Protein AF-A0A958SL96-F1 (afdb_monomer)

Foldseek 3Di:
DVVVVVVVVVVVVCVVVVVVVVPPDPCVVVVVVVVVVVVLVVLVVVLVVQLVVQCVPDPDPVSNVVSVVSSVVSVVVSVVVVVVVVVVVVVVVVD

Sequence (95 aa):
MVLRLSKILLVMSVFILGSAYAQKQPGANFDVLKQDAMKNLEARKANLETAMSCVSNAKTPQELRTCRQALQVANQKLRGENQDRRGKRRGKMEN

Structure (mmCIF, N/CA/C/O backbone):
data_AF-A0A958SL96-F1
#
_entry.id   AF-A0A958SL96-F1
#
loop_
_atom_site.group_PDB
_atom_site.id
_atom_site.type_symbol
_atom_site.label_atom_id
_atom_site.label_alt_id
_atom_site.label_comp_id
_atom_site.label_asym_id
_atom_site.label_entity_id
_atom_site.label_seq_id
_atom_site.pdbx_PDB_ins_code
_atom_site.Cartn_x
_atom_site.Cartn_y
_atom_site.Cartn_z
_atom_site.occupancy
_atom_site.B_iso_or_equiv
_atom_site.auth_seq_id
_atom_site.auth_comp_id
_atom_site.auth_asym_id
_atom_site.auth_atom_id
_atom_site.pdbx_PDB_model_num
ATOM 1 N N . MET A 1 1 ? 33.298 -17.973 -62.011 1.00 53.31 1 MET A N 1
ATOM 2 C CA . MET A 1 1 ? 33.355 -18.163 -60.539 1.00 53.31 1 MET A CA 1
ATOM 3 C C . MET A 1 1 ? 33.146 -16.864 -59.750 1.00 53.31 1 MET A C 1
ATOM 5 O O . MET A 1 1 ? 32.395 -16.884 -58.784 1.00 53.31 1 MET A O 1
ATOM 9 N N . VAL A 1 2 ? 33.708 -15.731 -60.190 1.00 53.47 2 VAL A N 1
ATOM 10 C CA . VAL A 1 2 ? 33.674 -14.427 -59.485 1.00 53.47 2 VAL 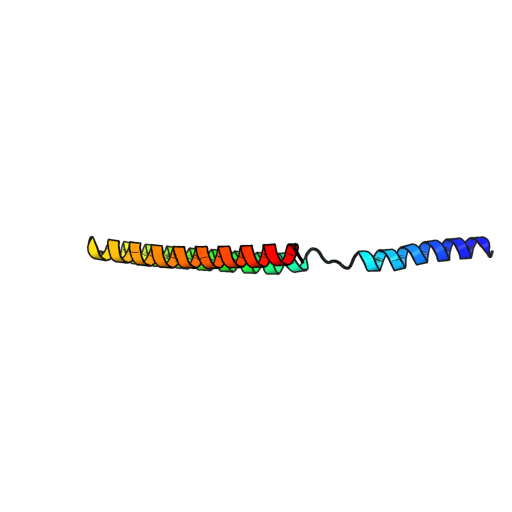A CA 1
ATOM 11 C C . VAL A 1 2 ? 32.256 -13.876 -59.218 1.00 53.47 2 VAL A C 1
ATOM 13 O O . VAL A 1 2 ? 31.977 -13.404 -58.120 1.00 53.47 2 VAL A O 1
ATOM 16 N N . LEU A 1 3 ? 31.311 -14.031 -60.158 1.00 51.59 3 LEU A N 1
ATOM 17 C CA . LEU A 1 3 ? 29.923 -13.562 -59.979 1.00 51.59 3 LEU A CA 1
ATOM 18 C C . LEU A 1 3 ? 29.140 -14.291 -58.868 1.00 51.59 3 LEU A C 1
ATOM 20 O O . LEU A 1 3 ? 28.185 -13.735 -58.329 1.00 51.59 3 LEU A O 1
ATOM 24 N N . ARG A 1 4 ? 29.506 -15.539 -58.534 1.00 58.00 4 ARG A N 1
ATOM 25 C CA . ARG A 1 4 ? 28.832 -16.310 -57.471 1.00 58.00 4 ARG A CA 1
ATOM 26 C C . ARG A 1 4 ? 29.321 -15.897 -56.081 1.00 58.00 4 ARG A C 1
ATOM 28 O O . ARG A 1 4 ? 28.505 -15.806 -55.173 1.00 58.00 4 ARG A O 1
ATOM 35 N N . LEU A 1 5 ? 30.607 -15.564 -55.942 1.00 59.25 5 LEU A N 1
ATOM 36 C CA . LEU A 1 5 ? 31.172 -15.043 -54.691 1.00 59.25 5 LEU A CA 1
ATOM 37 C C . LEU A 1 5 ? 30.610 -13.664 -54.325 1.00 59.25 5 LEU A C 1
ATOM 39 O O . LEU A 1 5 ? 30.289 -13.436 -53.165 1.00 59.25 5 LEU A O 1
ATOM 43 N N . SER A 1 6 ? 30.419 -12.776 -55.306 1.00 60.00 6 SER A N 1
ATOM 44 C CA . SER A 1 6 ? 29.875 -11.429 -55.065 1.00 60.00 6 SER A CA 1
ATOM 45 C C . SER A 1 6 ? 28.448 -11.455 -54.495 1.00 60.00 6 SER A C 1
ATOM 47 O O . SER A 1 6 ? 28.142 -10.714 -53.564 1.00 60.00 6 SER A O 1
ATOM 49 N N . LYS A 1 7 ? 27.594 -12.370 -54.976 1.00 63.97 7 LYS A N 1
ATOM 50 C CA . LYS A 1 7 ? 26.225 -12.548 -54.459 1.00 63.97 7 LYS A CA 1
ATOM 51 C C . LYS A 1 7 ? 26.203 -13.109 -53.035 1.00 63.97 7 LYS A C 1
ATOM 53 O O . LYS A 1 7 ? 25.392 -12.672 -52.229 1.00 63.97 7 LYS A O 1
ATOM 58 N N . ILE A 1 8 ? 27.110 -14.033 -52.714 1.00 71.69 8 ILE A N 1
ATOM 59 C CA . ILE A 1 8 ? 27.239 -14.600 -51.361 1.00 71.69 8 ILE A CA 1
ATOM 60 C C . ILE A 1 8 ? 27.715 -13.523 -50.377 1.00 71.69 8 ILE A C 1
ATOM 62 O O . ILE A 1 8 ? 27.167 -13.409 -49.285 1.00 71.69 8 ILE A O 1
ATOM 66 N N . LEU A 1 9 ? 28.670 -12.681 -50.782 1.00 66.31 9 LEU A N 1
ATOM 67 C CA . LEU A 1 9 ? 29.163 -11.570 -49.962 1.00 66.31 9 LEU A CA 1
ATOM 68 C C . LEU A 1 9 ? 28.072 -10.532 -49.654 1.00 66.31 9 LEU A C 1
ATOM 70 O O . LEU A 1 9 ? 27.991 -10.043 -48.531 1.00 66.31 9 LEU A O 1
ATOM 74 N N . LEU A 1 10 ? 27.206 -10.241 -50.629 1.00 67.56 10 LEU A N 1
ATO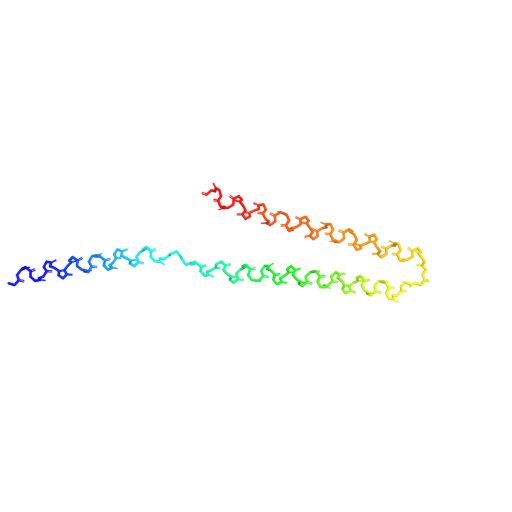M 75 C CA . LEU A 1 10 ? 26.070 -9.327 -50.468 1.00 67.56 10 LEU A CA 1
ATOM 76 C C . LEU A 1 10 ? 24.984 -9.885 -49.533 1.00 67.56 10 LEU A C 1
ATOM 78 O O . LEU A 1 10 ? 24.399 -9.144 -48.753 1.00 67.56 10 LEU A O 1
ATOM 82 N N . VAL A 1 11 ? 24.726 -11.194 -49.570 1.00 69.56 11 VAL A N 1
ATOM 83 C CA . VAL A 1 11 ? 23.762 -11.832 -48.655 1.00 69.56 11 VAL A CA 1
ATOM 84 C C . VAL A 1 11 ? 24.309 -11.881 -47.224 1.00 69.56 11 VAL A C 1
ATOM 86 O O . VAL A 1 11 ? 23.570 -11.632 -46.272 1.00 69.56 11 VAL A O 1
ATOM 89 N N . MET A 1 12 ? 25.612 -12.130 -47.062 1.00 64.31 12 MET A N 1
ATOM 90 C CA . MET A 1 12 ? 26.264 -12.125 -45.749 1.00 64.31 12 MET A CA 1
ATOM 91 C C . MET A 1 12 ? 26.322 -10.723 -45.133 1.00 64.31 12 MET A C 1
ATOM 93 O O . MET A 1 12 ? 26.118 -10.590 -43.928 1.00 64.31 12 MET A O 1
ATOM 97 N N . SER A 1 13 ? 26.531 -9.666 -45.929 1.00 62.69 13 SER A N 1
ATOM 98 C CA . SER A 1 13 ? 26.518 -8.295 -45.402 1.00 62.69 13 SER A CA 1
ATOM 99 C C . SER A 1 13 ? 25.133 -7.894 -44.884 1.00 62.69 13 SER A C 1
ATOM 101 O O . SER A 1 13 ? 25.033 -7.340 -43.791 1.00 62.69 13 SER A O 1
ATOM 103 N N . VAL A 1 14 ? 24.054 -8.262 -45.585 1.00 61.88 14 VAL A N 1
ATOM 104 C CA . VAL A 1 14 ? 22.674 -8.022 -45.125 1.00 61.88 14 VAL A CA 1
ATOM 105 C C . VAL A 1 14 ? 22.372 -8.771 -43.820 1.00 61.88 14 VAL A C 1
ATOM 107 O O . VAL A 1 14 ? 21.721 -8.215 -42.936 1.00 61.88 14 VAL A O 1
ATOM 110 N N . PHE A 1 15 ? 22.890 -9.991 -43.650 1.00 59.44 15 PHE A N 1
ATOM 111 C CA . PHE A 1 15 ? 22.711 -10.762 -42.414 1.00 59.44 15 PHE A CA 1
ATOM 112 C C . PHE A 1 15 ? 23.449 -10.153 -41.210 1.00 59.44 15 PHE A C 1
ATOM 114 O O . PHE A 1 15 ? 22.878 -10.074 -40.123 1.00 59.44 15 PHE A O 1
ATOM 121 N N . ILE A 1 16 ? 24.683 -9.673 -41.402 1.00 61.31 16 ILE A N 1
ATOM 122 C CA . ILE A 1 16 ? 25.498 -9.068 -40.330 1.00 61.31 16 ILE A CA 1
ATOM 123 C C . ILE A 1 16 ? 24.916 -7.715 -39.889 1.00 61.31 16 ILE A C 1
ATOM 125 O O . ILE A 1 16 ? 24.862 -7.415 -38.694 1.00 61.31 16 ILE A O 1
ATOM 129 N N . LEU A 1 17 ? 24.421 -6.913 -40.839 1.00 56.91 17 LEU A N 1
ATOM 130 C CA . LEU A 1 17 ? 23.723 -5.661 -40.539 1.00 56.91 17 LEU A CA 1
ATOM 131 C C . LEU A 1 17 ? 22.365 -5.920 -39.866 1.00 56.91 17 LEU A C 1
ATOM 133 O O . LEU A 1 17 ? 22.029 -5.232 -38.908 1.00 56.91 17 LEU A O 1
ATOM 137 N N . GLY A 1 18 ? 21.616 -6.945 -40.287 1.00 55.44 18 GLY A N 1
ATOM 138 C CA . GLY A 1 18 ? 20.315 -7.297 -39.706 1.00 55.44 18 GLY A CA 1
ATOM 139 C C . GLY A 1 18 ? 20.373 -7.720 -38.232 1.00 55.44 18 GLY A C 1
ATOM 140 O O . GLY A 1 18 ? 19.491 -7.353 -37.454 1.00 55.44 18 GLY A O 1
ATOM 141 N N . SER A 1 19 ? 21.430 -8.421 -37.805 1.00 55.44 19 SER A N 1
ATOM 142 C CA . SER A 1 19 ? 21.584 -8.834 -36.401 1.00 55.44 19 SER A CA 1
ATOM 143 C C . SER A 1 19 ? 21.881 -7.678 -35.439 1.00 55.44 19 SER A C 1
ATOM 145 O O . SER A 1 19 ? 21.550 -7.777 -34.259 1.00 55.44 19 SER A O 1
ATOM 147 N N . ALA A 1 20 ? 22.444 -6.565 -35.925 1.00 53.12 20 ALA A N 1
ATOM 148 C CA . ALA A 1 20 ? 22.725 -5.390 -35.096 1.00 53.12 20 ALA A CA 1
ATOM 149 C C . ALA A 1 20 ? 21.453 -4.585 -34.755 1.00 53.12 20 ALA A C 1
ATOM 151 O O . ALA A 1 20 ? 21.369 -3.978 -33.688 1.00 53.12 20 ALA A O 1
ATOM 152 N N . TYR A 1 21 ? 20.425 -4.626 -35.612 1.00 53.31 21 TYR A N 1
ATOM 153 C CA . TYR A 1 21 ? 19.146 -3.938 -35.375 1.00 53.31 21 TYR A CA 1
ATOM 154 C C . TYR A 1 21 ? 18.180 -4.715 -34.465 1.00 53.31 21 TYR A C 1
ATOM 156 O O . TYR A 1 21 ? 17.236 -4.131 -33.933 1.00 53.31 21 TYR A O 1
ATOM 164 N N . ALA A 1 22 ? 18.413 -6.010 -34.229 1.00 51.09 22 ALA A N 1
ATOM 165 C CA . ALA A 1 22 ? 17.558 -6.842 -33.377 1.00 51.09 22 ALA A CA 1
ATOM 166 C C . ALA A 1 22 ? 17.869 -6.720 -31.869 1.00 51.09 22 ALA A C 1
ATOM 168 O O . ALA A 1 22 ? 17.132 -7.242 -31.032 1.00 51.09 22 ALA A O 1
ATOM 169 N N . GLN A 1 23 ? 18.932 -6.006 -31.488 1.00 50.72 23 GLN A N 1
ATOM 170 C CA . GLN A 1 23 ? 19.406 -5.917 -30.102 1.00 50.72 23 GLN A CA 1
ATOM 171 C C . GLN A 1 23 ? 18.715 -4.814 -29.275 1.00 50.72 23 GLN A C 1
ATOM 173 O O . GLN A 1 23 ? 19.287 -4.271 -28.335 1.00 50.72 23 GLN A O 1
ATOM 178 N N . LYS A 1 24 ? 17.457 -4.479 -29.580 1.00 53.81 24 LYS A N 1
ATOM 179 C CA . LYS A 1 24 ? 16.604 -3.668 -28.696 1.00 53.81 24 LYS A CA 1
ATOM 180 C C . LYS A 1 24 ? 15.622 -4.608 -28.002 1.00 53.81 24 LYS A C 1
ATOM 182 O O . LYS A 1 24 ? 14.474 -4.714 -28.408 1.00 53.81 24 LYS A O 1
ATOM 187 N N . GLN A 1 25 ? 16.111 -5.354 -27.006 1.00 52.62 25 GLN A N 1
ATOM 188 C CA . GLN A 1 25 ? 15.342 -6.373 -26.280 1.00 52.62 25 GLN A CA 1
ATOM 189 C C . GLN A 1 25 ? 14.049 -5.788 -25.676 1.00 52.62 25 GLN A C 1
ATOM 191 O O . GLN A 1 25 ? 14.114 -5.098 -24.657 1.00 52.62 25 GLN A O 1
ATOM 196 N N . PRO A 1 26 ? 12.858 -6.097 -26.224 1.00 55.25 26 PRO A N 1
ATOM 197 C CA . PRO A 1 26 ? 11.592 -5.587 -25.694 1.00 55.25 26 PRO A CA 1
ATOM 198 C C . PRO A 1 26 ? 11.205 -6.245 -24.354 1.00 55.25 26 PRO A C 1
ATOM 200 O O . P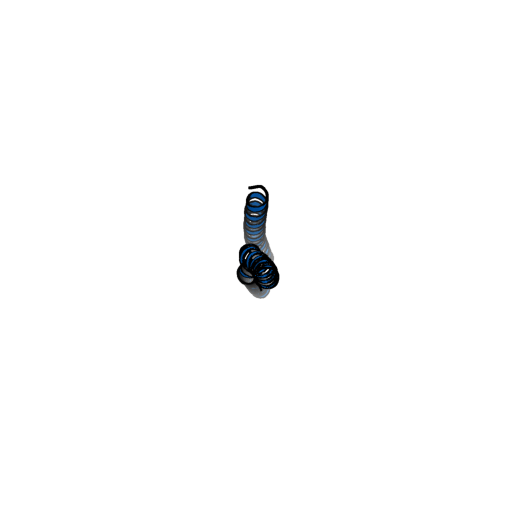RO A 1 26 ? 10.282 -5.788 -23.686 1.00 55.25 26 PRO A O 1
ATOM 203 N N . GLY A 1 27 ? 11.907 -7.316 -23.954 1.00 53.81 27 GLY A N 1
ATOM 204 C CA . GLY A 1 27 ? 11.580 -8.160 -22.800 1.00 53.81 27 GLY A CA 1
ATOM 205 C C . GLY A 1 27 ? 12.234 -7.769 -21.471 1.00 53.81 27 GLY A C 1
ATOM 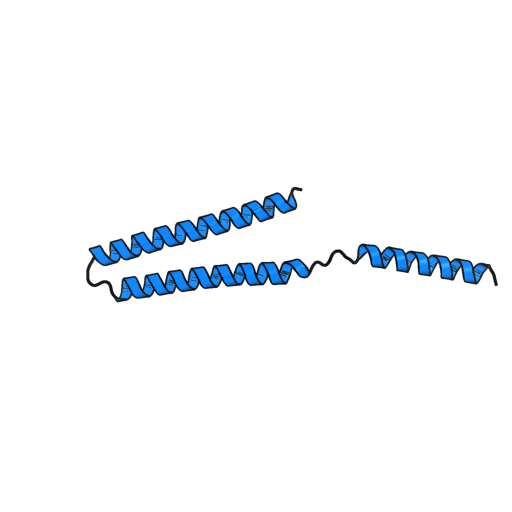206 O O . GLY A 1 27 ? 11.630 -8.002 -20.429 1.00 53.81 27 GLY A O 1
ATOM 207 N N . ALA A 1 28 ? 13.400 -7.107 -21.467 1.00 57.41 28 ALA A N 1
ATOM 208 C CA . ALA A 1 28 ? 14.101 -6.739 -20.223 1.00 57.41 28 ALA A CA 1
ATOM 209 C C . ALA A 1 28 ? 13.281 -5.789 -19.325 1.00 57.41 28 ALA A C 1
ATOM 211 O O . ALA A 1 28 ? 13.440 -5.757 -18.106 1.00 57.41 28 ALA A O 1
ATOM 212 N N . ASN A 1 29 ? 12.348 -5.044 -19.923 1.00 69.44 29 ASN A N 1
ATOM 213 C CA . ASN A 1 29 ? 11.432 -4.176 -19.193 1.00 69.44 29 ASN A CA 1
ATOM 214 C C . ASN A 1 29 ? 10.253 -4.938 -18.572 1.00 69.44 29 ASN A C 1
ATOM 216 O O . ASN A 1 29 ? 9.691 -4.460 -17.590 1.00 69.44 29 ASN A O 1
ATOM 220 N N . PHE A 1 30 ? 9.861 -6.102 -19.101 1.00 83.06 30 PHE A N 1
ATOM 221 C CA . PHE A 1 30 ? 8.669 -6.807 -18.628 1.00 83.06 30 PHE A CA 1
ATOM 222 C C . PHE A 1 30 ? 8.841 -7.333 -17.203 1.00 83.06 30 PHE A C 1
ATOM 224 O O . PHE A 1 30 ? 7.986 -7.070 -16.361 1.00 83.06 30 PHE A O 1
ATOM 231 N N . ASP A 1 31 ? 9.955 -8.003 -16.900 1.00 84.62 31 ASP A N 1
ATOM 232 C CA . ASP A 1 31 ? 10.184 -8.565 -15.564 1.00 84.62 31 ASP A CA 1
ATOM 233 C C . ASP A 1 31 ? 10.301 -7.479 -14.493 1.00 84.62 31 ASP A C 1
ATOM 235 O O . ASP A 1 31 ? 9.721 -7.603 -13.412 1.00 84.62 31 ASP A O 1
ATOM 239 N N . VAL A 1 32 ? 10.960 -6.363 -14.815 1.00 84.12 32 VAL A N 1
ATOM 240 C CA . VAL A 1 32 ? 11.039 -5.195 -13.927 1.00 84.12 32 VAL A CA 1
ATOM 241 C C . VAL A 1 32 ? 9.649 -4.601 -13.699 1.00 84.12 32 VAL A C 1
ATOM 243 O O . VAL A 1 32 ? 9.268 -4.344 -12.559 1.00 84.12 32 VAL A O 1
ATOM 246 N N . LEU A 1 33 ? 8.852 -4.422 -14.758 1.00 82.69 33 LEU A N 1
ATOM 247 C CA . LEU A 1 33 ? 7.484 -3.910 -14.648 1.00 82.69 33 LEU A CA 1
ATOM 248 C C . LEU A 1 33 ? 6.576 -4.859 -13.861 1.00 82.69 33 LEU A C 1
ATOM 250 O O . LEU A 1 33 ? 5.753 -4.391 -13.072 1.00 82.69 33 LEU A O 1
ATOM 254 N N . LYS A 1 34 ? 6.743 -6.170 -14.043 1.00 88.12 34 LYS A N 1
ATOM 255 C CA . LYS A 1 34 ? 6.025 -7.215 -13.315 1.00 88.12 34 LYS A CA 1
ATOM 256 C C . LYS A 1 34 ? 6.369 -7.171 -11.831 1.00 88.12 34 LYS A C 1
ATOM 258 O O . LYS A 1 34 ? 5.458 -7.084 -11.015 1.00 88.12 34 LYS A O 1
ATOM 263 N N . GLN A 1 35 ? 7.651 -7.165 -11.465 1.00 90.06 35 GLN A N 1
ATOM 264 C CA . GLN A 1 35 ? 8.074 -7.053 -10.064 1.00 90.06 35 GLN A CA 1
ATOM 265 C C . GLN A 1 35 ? 7.569 -5.756 -9.418 1.00 90.06 35 GLN A C 1
ATOM 267 O O . GLN A 1 35 ? 7.070 -5.760 -8.296 1.00 90.06 35 GLN A O 1
ATOM 272 N N . ASP A 1 36 ? 7.648 -4.643 -10.141 1.00 86.81 36 ASP A N 1
ATOM 273 C CA . ASP A 1 36 ? 7.209 -3.326 -9.680 1.00 86.81 36 ASP A CA 1
ATOM 274 C C . ASP A 1 36 ? 5.668 -3.231 -9.545 1.00 86.81 36 ASP A C 1
ATOM 276 O O . ASP A 1 36 ? 5.141 -2.459 -8.734 1.00 86.81 36 ASP A O 1
ATOM 280 N N . ALA A 1 37 ? 4.919 -4.019 -10.323 1.00 88.44 37 ALA A N 1
ATOM 281 C CA . ALA A 1 37 ? 3.476 -4.198 -10.162 1.00 88.44 37 ALA A CA 1
ATOM 282 C C . ALA A 1 37 ? 3.147 -5.089 -8.954 1.00 88.44 37 ALA A C 1
ATOM 284 O O . ALA A 1 37 ? 2.309 -4.707 -8.137 1.00 88.44 37 ALA A O 1
ATOM 285 N N . MET A 1 38 ? 3.848 -6.217 -8.794 1.00 93.56 38 MET A N 1
ATOM 286 C CA . MET A 1 38 ? 3.676 -7.129 -7.657 1.00 93.56 38 MET A CA 1
ATOM 287 C C . MET A 1 38 ? 3.922 -6.420 -6.324 1.00 93.56 38 MET A C 1
ATOM 289 O O . MET A 1 38 ? 3.058 -6.465 -5.453 1.00 93.56 38 MET A O 1
ATOM 293 N N . LYS A 1 39 ? 5.004 -5.640 -6.209 1.00 92.12 39 LYS A N 1
ATOM 294 C CA . LYS A 1 39 ? 5.279 -4.818 -5.016 1.00 92.12 39 LYS A CA 1
ATOM 295 C C . LYS A 1 39 ? 4.139 -3.848 -4.689 1.00 92.12 39 LYS A C 1
ATOM 297 O O . LYS A 1 39 ? 3.828 -3.623 -3.523 1.00 92.12 39 LYS A O 1
ATOM 302 N N . ASN A 1 40 ? 3.490 -3.266 -5.705 1.00 90.25 40 ASN A N 1
ATOM 303 C CA . ASN A 1 40 ? 2.355 -2.367 -5.473 1.00 90.25 40 ASN A CA 1
ATOM 304 C C . ASN A 1 40 ? 1.122 -3.120 -4.963 1.00 90.25 40 ASN A C 1
ATOM 306 O O . ASN A 1 40 ? 0.412 -2.619 -4.092 1.00 90.25 40 ASN A O 1
ATOM 310 N N . LEU A 1 41 ? 0.866 -4.311 -5.509 1.00 93.88 41 LEU A N 1
ATOM 311 C CA . LEU A 1 41 ? -0.229 -5.170 -5.067 1.00 93.88 41 LEU A CA 1
ATOM 312 C C . LEU A 1 41 ? -0.009 -5.658 -3.634 1.00 93.88 41 LEU A C 1
ATOM 314 O O . LEU A 1 41 ? -0.933 -5.575 -2.831 1.00 93.88 41 LEU A O 1
ATOM 318 N N . GLU A 1 42 ? 1.207 -6.081 -3.290 1.00 95.56 42 GLU A N 1
ATOM 319 C CA . GLU A 1 42 ? 1.578 -6.487 -1.930 1.00 95.56 42 GLU A CA 1
ATOM 320 C C . GLU A 1 42 ? 1.387 -5.344 -0.929 1.00 95.56 42 GLU A C 1
ATOM 322 O O . GLU A 1 42 ? 0.732 -5.531 0.095 1.00 95.56 42 GLU A O 1
ATOM 327 N N . ALA A 1 43 ? 1.849 -4.133 -1.257 1.00 93.25 43 ALA A N 1
ATOM 328 C CA . ALA A 1 43 ? 1.651 -2.961 -0.405 1.00 93.25 43 ALA A CA 1
ATOM 329 C C . ALA A 1 43 ? 0.160 -2.639 -0.190 1.00 93.25 43 ALA A C 1
ATOM 331 O O . ALA A 1 43 ? -0.266 -2.303 0.916 1.00 93.25 43 ALA A O 1
ATOM 332 N N . ARG A 1 44 ? -0.663 -2.772 -1.238 1.00 93.81 44 ARG A N 1
ATOM 333 C CA . ARG A 1 44 ? -2.118 -2.576 -1.145 1.00 93.81 44 ARG A CA 1
ATOM 334 C C . ARG A 1 44 ? -2.789 -3.660 -0.311 1.00 93.81 44 ARG A C 1
ATOM 336 O O . ARG A 1 44 ? -3.665 -3.335 0.486 1.00 93.81 44 ARG A O 1
ATOM 343 N N . LYS A 1 45 ? -2.379 -4.916 -0.481 1.00 96.31 45 LYS A N 1
ATOM 344 C CA . LYS A 1 45 ? -2.879 -6.048 0.300 1.00 96.31 45 LYS A CA 1
ATOM 345 C C . LYS A 1 45 ? -2.579 -5.851 1.785 1.00 96.31 45 LYS A C 1
ATOM 347 O O . LYS A 1 45 ? -3.509 -5.876 2.581 1.00 96.31 45 LYS A O 1
ATOM 352 N N . ALA A 1 46 ? -1.334 -5.533 2.136 1.00 95.62 46 ALA A N 1
ATOM 353 C CA . ALA A 1 46 ? -0.939 -5.270 3.519 1.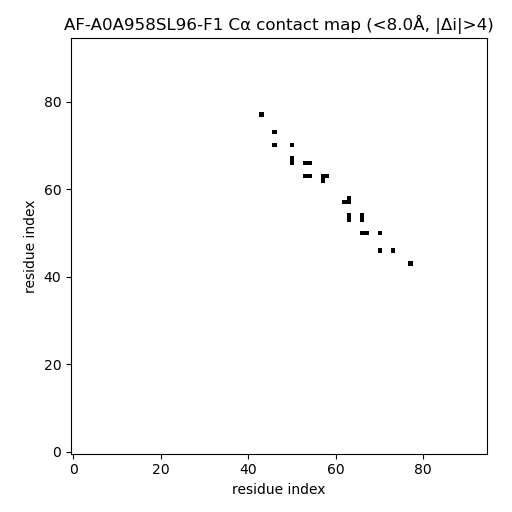00 95.62 46 ALA A CA 1
ATOM 354 C C . ALA A 1 46 ? -1.724 -4.097 4.140 1.00 95.62 46 ALA A C 1
ATOM 356 O O . ALA A 1 46 ? -2.149 -4.162 5.295 1.00 95.62 46 ALA A O 1
ATOM 357 N N . ASN A 1 47 ? -1.978 -3.033 3.366 1.00 95.38 47 ASN A N 1
ATOM 358 C CA . ASN A 1 47 ? -2.791 -1.905 3.825 1.00 95.38 47 ASN A CA 1
ATOM 359 C C . ASN A 1 47 ? -4.250 -2.316 4.106 1.00 95.38 47 ASN A C 1
ATOM 361 O O . ASN A 1 47 ? -4.836 -1.894 5.101 1.00 95.38 47 ASN A O 1
ATOM 365 N N . LEU A 1 48 ? -4.834 -3.164 3.252 1.00 95.25 48 LEU A N 1
ATOM 366 C CA . LEU A 1 48 ? -6.184 -3.695 3.456 1.00 95.25 48 LEU A CA 1
ATOM 367 C C . LEU A 1 48 ? -6.258 -4.637 4.659 1.00 95.25 48 LEU A C 1
ATOM 369 O O . LEU A 1 48 ? -7.198 -4.529 5.438 1.00 95.25 48 LEU A O 1
ATOM 373 N N . GLU A 1 49 ? -5.271 -5.511 4.846 1.00 96.75 49 GLU A N 1
ATOM 374 C CA . GLU A 1 49 ? -5.190 -6.39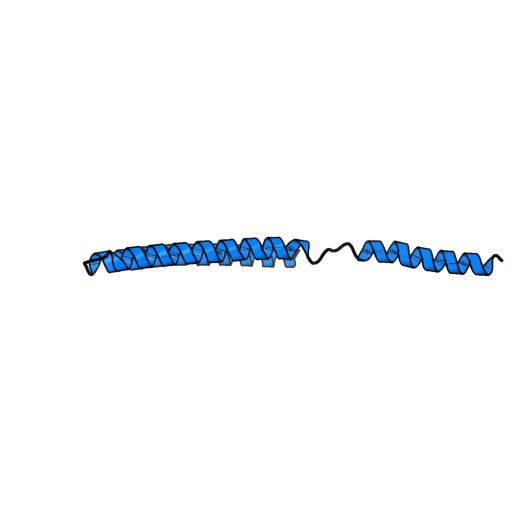8 6.014 1.00 96.75 49 GLU A CA 1
ATOM 375 C C . GLU A 1 49 ? -5.075 -5.594 7.314 1.00 96.75 49 GLU A C 1
ATOM 377 O O . GLU A 1 49 ? -5.790 -5.861 8.280 1.00 96.75 49 GLU A O 1
ATOM 382 N N . THR A 1 50 ? -4.250 -4.544 7.315 1.00 96.19 50 THR A N 1
ATOM 383 C CA . THR A 1 50 ? -4.126 -3.618 8.452 1.00 96.19 50 THR A CA 1
ATOM 384 C C . THR A 1 50 ? -5.456 -2.926 8.746 1.00 96.19 50 THR A C 1
ATOM 386 O O . THR A 1 50 ? -5.881 -2.858 9.899 1.00 96.19 50 THR A O 1
ATOM 389 N N . ALA A 1 51 ? -6.152 -2.442 7.714 1.00 95.50 51 ALA A N 1
ATOM 390 C CA . ALA A 1 51 ? -7.453 -1.804 7.876 1.00 95.50 51 ALA A CA 1
ATOM 391 C C . ALA A 1 51 ? -8.514 -2.774 8.399 1.00 95.50 51 ALA A C 1
ATOM 393 O O . ALA A 1 51 ? -9.275 -2.417 9.296 1.00 95.50 51 ALA A O 1
ATOM 394 N N . MET A 1 52 ? -8.541 -3.995 7.863 1.00 97.19 52 MET A N 1
ATOM 395 C CA . MET A 1 52 ? -9.445 -5.050 8.302 1.00 97.19 52 MET A CA 1
ATOM 396 C C . MET A 1 52 ? -9.205 -5.369 9.775 1.00 97.19 52 MET A C 1
ATOM 398 O O . MET A 1 52 ? -10.142 -5.308 10.560 1.00 97.19 52 MET A O 1
ATOM 402 N N . SER A 1 53 ? -7.949 -5.588 10.170 1.00 97.69 53 SER A N 1
ATOM 403 C CA . SER A 1 53 ? -7.577 -5.816 11.568 1.00 97.69 53 SER A CA 1
ATOM 404 C C . SER A 1 53 ? -7.982 -4.648 12.476 1.00 97.69 53 SER A C 1
ATOM 406 O O . SER A 1 53 ? -8.562 -4.865 13.538 1.00 97.69 53 SER A O 1
ATOM 408 N N . CYS A 1 54 ? -7.754 -3.400 12.051 1.00 97.62 54 CYS A N 1
ATOM 409 C CA . CYS A 1 54 ? -8.152 -2.216 12.817 1.00 97.62 54 CYS A CA 1
ATOM 410 C C . CYS A 1 54 ? -9.667 -2.181 13.051 1.00 97.62 54 CYS A C 1
ATOM 412 O O . CYS A 1 54 ? -10.124 -2.034 14.182 1.00 97.62 54 CYS A O 1
ATOM 414 N N . VAL A 1 55 ? -10.452 -2.364 11.985 1.00 97.19 55 VAL A N 1
ATOM 415 C CA . VAL A 1 55 ? -11.918 -2.325 12.051 1.00 97.19 55 VAL A CA 1
ATOM 416 C C . VAL A 1 55 ? -12.474 -3.500 12.854 1.00 97.19 55 VAL A C 1
ATOM 418 O O . VAL A 1 55 ? -13.400 -3.302 13.631 1.00 97.19 55 VAL A O 1
ATOM 421 N N . SER A 1 56 ? -11.900 -4.697 12.716 1.00 97.62 56 SER A N 1
ATOM 422 C CA . SER A 1 56 ? -12.319 -5.884 13.470 1.00 97.62 56 SER A CA 1
ATOM 423 C C . SER A 1 56 ? -12.055 -5.774 14.973 1.00 97.62 56 SER A C 1
ATOM 425 O O . SER A 1 56 ? -12.776 -6.387 15.754 1.00 97.62 56 SER A O 1
ATOM 427 N N . ASN A 1 57 ? -11.044 -5.003 15.384 1.00 97.25 57 ASN A N 1
ATOM 428 C CA . ASN A 1 57 ? -10.698 -4.809 16.794 1.00 97.25 57 ASN A CA 1
ATOM 429 C C . ASN A 1 57 ? -11.341 -3.562 17.424 1.00 97.25 57 ASN A C 1
ATOM 431 O O . ASN A 1 57 ? -11.366 -3.446 18.650 1.00 97.25 57 ASN A O 1
ATOM 435 N N . ALA A 1 58 ? -11.851 -2.632 16.614 1.00 97.06 58 ALA A N 1
ATOM 436 C CA . ALA A 1 58 ? -12.503 -1.421 17.095 1.00 97.06 58 ALA A CA 1
ATOM 437 C C . ALA A 1 58 ? -13.846 -1.748 17.769 1.00 97.06 58 ALA A C 1
ATOM 439 O O . ALA A 1 58 ? -14.707 -2.414 17.196 1.00 97.06 58 ALA A O 1
ATOM 440 N N . LYS A 1 59 ? -14.044 -1.235 18.983 1.00 97.62 59 LYS A N 1
ATOM 441 C CA . LYS A 1 59 ? -15.255 -1.432 19.797 1.00 97.62 59 LYS A CA 1
ATOM 442 C C . LYS A 1 59 ? -16.118 -0.179 19.861 1.00 97.62 59 LYS A C 1
ATOM 444 O O . LYS A 1 59 ? -17.288 -0.255 20.228 1.00 97.62 59 LYS A O 1
ATOM 449 N N . THR A 1 60 ? -15.551 0.977 19.518 1.00 98.00 60 THR A N 1
ATOM 450 C CA . THR A 1 60 ? -16.219 2.275 19.636 1.00 98.00 60 THR A CA 1
ATOM 451 C C . THR A 1 60 ? -16.253 3.050 18.313 1.00 98.00 60 THR A C 1
ATOM 453 O O . THR A 1 60 ? -15.386 2.878 17.449 1.00 98.00 60 THR A O 1
ATOM 456 N N . PRO A 1 61 ? -17.217 3.975 18.142 1.00 97.31 61 PRO A N 1
ATOM 457 C CA . PRO A 1 61 ? -17.263 4.853 16.972 1.00 97.31 61 PRO A CA 1
ATOM 458 C C . PRO A 1 61 ? -16.004 5.714 16.800 1.00 97.31 61 PRO A C 1
ATOM 460 O O . PRO A 1 61 ? -15.603 6.005 15.673 1.00 97.31 61 PRO A O 1
ATOM 463 N N . GLN A 1 62 ? -15.375 6.127 17.902 1.00 97.62 62 GLN A N 1
ATOM 464 C CA . GLN A 1 62 ? -14.128 6.889 17.893 1.00 97.62 62 GLN A CA 1
ATOM 465 C C . GLN A 1 62 ? -12.978 6.059 17.311 1.00 97.62 62 GLN A C 1
ATOM 467 O O . GLN A 1 62 ? -12.291 6.537 16.413 1.00 97.62 62 GLN A O 1
ATOM 472 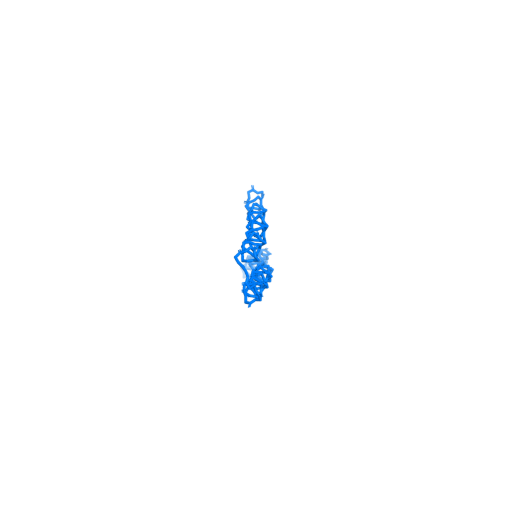N N . GLU A 1 63 ? -12.816 4.805 17.736 1.00 96.50 63 GLU A N 1
ATOM 473 C CA . GLU A 1 63 ? -11.795 3.901 17.186 1.00 96.50 63 GLU A CA 1
ATOM 474 C C . GLU A 1 63 ? -12.017 3.634 15.690 1.00 96.50 63 GLU A C 1
ATOM 476 O O . GLU A 1 63 ? -11.071 3.692 14.905 1.00 96.50 63 GLU A O 1
ATOM 481 N N . LEU A 1 64 ? -13.271 3.455 15.256 1.00 97.12 64 LEU A N 1
ATOM 482 C CA . LEU A 1 64 ? -13.604 3.305 13.834 1.00 97.12 64 LEU A CA 1
ATOM 483 C C . LEU A 1 64 ? -13.234 4.546 13.005 1.00 97.12 64 LEU A C 1
ATOM 485 O O . LEU A 1 64 ? -12.763 4.422 11.869 1.00 97.12 64 LEU A O 1
ATOM 489 N N . ARG A 1 65 ? -13.415 5.755 13.558 1.00 97.31 65 ARG A N 1
ATOM 490 C CA . ARG A 1 65 ? -12.981 7.005 12.909 1.00 97.31 65 ARG A CA 1
ATOM 491 C C . ARG A 1 65 ? -11.461 7.058 12.778 1.00 97.31 65 ARG A C 1
ATOM 493 O O . ARG A 1 65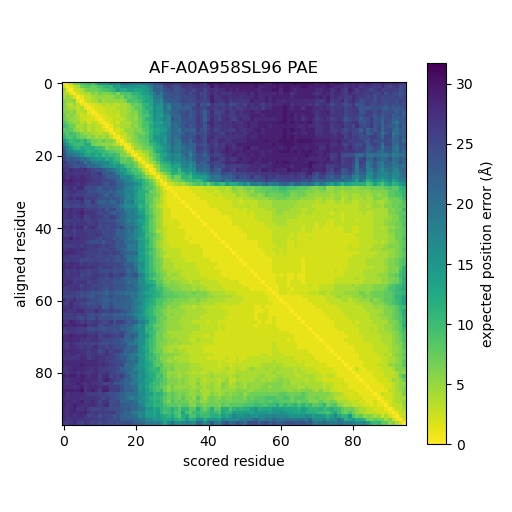 ? -10.979 7.412 11.702 1.00 97.31 65 ARG A O 1
ATOM 500 N N . THR A 1 66 ? -10.729 6.647 13.810 1.00 96.88 66 THR A N 1
ATOM 501 C CA . THR A 1 66 ? -9.263 6.550 13.774 1.00 96.88 66 THR A CA 1
ATOM 502 C C . THR A 1 66 ? -8.798 5.556 12.708 1.00 96.88 66 THR A C 1
ATOM 504 O O . THR A 1 66 ? -7.955 5.904 11.881 1.00 96.88 66 THR A O 1
ATOM 507 N N . CYS A 1 67 ? -9.408 4.365 12.631 1.00 97.44 67 CYS A N 1
ATOM 508 C CA . CYS A 1 67 ? -9.120 3.388 11.573 1.00 97.44 67 CYS A CA 1
ATOM 509 C C . CYS A 1 67 ? -9.356 3.972 10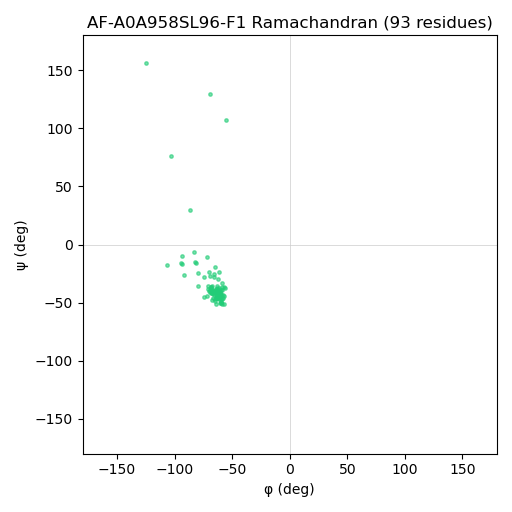.171 1.00 97.44 67 CYS A C 1
ATOM 511 O O . CYS A 1 67 ? -8.523 3.814 9.276 1.00 97.44 67 CYS A O 1
ATOM 513 N N . ARG A 1 68 ? -10.471 4.692 9.970 1.00 96.00 68 ARG A N 1
ATOM 514 C CA . ARG A 1 68 ? -10.785 5.342 8.686 1.00 96.00 68 ARG A CA 1
ATOM 515 C C . ARG A 1 68 ? -9.745 6.402 8.314 1.00 96.00 68 ARG A C 1
ATOM 517 O O . ARG A 1 68 ? -9.325 6.440 7.159 1.00 96.00 68 ARG A O 1
ATOM 524 N N . GLN A 1 69 ? -9.336 7.248 9.258 1.00 96.75 69 GLN A N 1
ATOM 525 C CA . GLN A 1 69 ? -8.323 8.281 9.019 1.00 96.75 69 GLN A CA 1
ATOM 526 C C . GLN A 1 69 ? -6.970 7.662 8.655 1.00 96.75 69 GLN A C 1
ATOM 528 O O . GLN A 1 69 ? -6.369 8.057 7.655 1.00 96.75 69 GLN A O 1
ATOM 533 N N . ALA A 1 70 ? -6.531 6.641 9.397 1.00 94.69 70 ALA A N 1
ATOM 534 C CA . ALA A 1 70 ? -5.293 5.922 9.107 1.00 94.69 70 ALA A CA 1
ATOM 535 C C . ALA A 1 70 ? -5.311 5.299 7.699 1.00 94.69 70 ALA A C 1
ATOM 537 O O . ALA A 1 70 ? -4.381 5.497 6.913 1.00 94.69 70 ALA A O 1
ATOM 538 N N . LEU A 1 71 ? -6.411 4.629 7.333 1.00 95.56 71 LEU A N 1
ATOM 539 C CA . LEU A 1 71 ? -6.590 4.056 5.998 1.00 95.56 71 LEU A CA 1
ATOM 540 C C . LEU A 1 71 ? -6.577 5.130 4.899 1.00 95.56 71 LEU A C 1
ATOM 542 O O . LEU A 1 71 ? -6.029 4.913 3.815 1.00 95.56 71 LEU A O 1
ATOM 546 N N . GLN A 1 72 ? -7.177 6.294 5.149 1.00 95.94 72 GLN A N 1
ATOM 547 C CA . GLN A 1 72 ? -7.194 7.397 4.192 1.00 95.94 72 GLN A CA 1
ATOM 548 C C . GLN A 1 72 ? -5.785 7.940 3.928 1.00 95.94 72 GLN A C 1
ATOM 550 O O . GLN A 1 72 ? -5.414 8.098 2.763 1.00 95.94 72 GLN A O 1
ATOM 555 N N . VAL A 1 73 ? -4.991 8.158 4.979 1.00 96.00 73 VAL A N 1
ATOM 556 C CA . VAL A 1 73 ? -3.594 8.612 4.870 1.00 96.00 73 VAL A CA 1
ATOM 557 C C . VAL A 1 73 ? -2.748 7.588 4.109 1.00 96.00 73 VAL A C 1
ATOM 559 O O . VAL A 1 73 ? -2.056 7.941 3.152 1.00 96.00 73 VAL A O 1
ATOM 562 N N . ALA A 1 74 ? -2.861 6.303 4.457 1.00 94.00 74 ALA A N 1
ATOM 563 C CA . ALA A 1 74 ? -2.136 5.237 3.769 1.00 94.00 74 ALA A CA 1
ATOM 564 C C . ALA A 1 74 ? -2.506 5.153 2.274 1.00 94.00 74 ALA A C 1
ATOM 566 O O . ALA A 1 74 ? -1.636 5.040 1.407 1.00 94.00 74 ALA A O 1
ATOM 567 N N . ASN A 1 75 ? -3.793 5.291 1.942 1.00 94.38 75 ASN A N 1
ATOM 568 C CA . ASN A 1 75 ? -4.254 5.300 0.554 1.00 94.38 75 ASN A CA 1
ATOM 569 C C . ASN A 1 75 ? -3.788 6.534 -0.228 1.00 94.38 75 ASN A C 1
ATOM 571 O O . ASN A 1 75 ? -3.498 6.416 -1.420 1.00 94.38 75 ASN A O 1
ATOM 575 N N . GLN A 1 76 ? -3.714 7.709 0.402 1.00 95.19 76 GLN A N 1
ATOM 576 C CA . GLN A 1 76 ? -3.160 8.907 -0.232 1.00 95.19 76 GLN A CA 1
ATOM 577 C C . GLN A 1 76 ? -1.684 8.715 -0.577 1.00 95.19 76 GLN A C 1
ATOM 579 O O . GLN A 1 76 ? -1.295 8.981 -1.714 1.00 95.19 76 GLN A O 1
ATOM 584 N N . LYS A 1 77 ? -0.894 8.154 0.346 1.00 93.75 77 LYS A N 1
ATOM 585 C CA . LYS A 1 77 ? 0.515 7.825 0.100 1.00 93.75 77 LYS A CA 1
ATOM 586 C C . LYS A 1 77 ? 0.681 6.880 -1.096 1.00 93.75 77 LYS A C 1
ATOM 588 O O . LYS A 1 77 ? 1.392 7.207 -2.042 1.00 93.75 77 LYS A O 1
ATOM 593 N N . LEU A 1 78 ? -0.061 5.767 -1.120 1.00 91.94 78 LEU A N 1
ATOM 594 C CA . LEU A 1 78 ? -0.018 4.804 -2.232 1.00 91.94 78 LEU A CA 1
ATOM 595 C C . LEU A 1 78 ? -0.464 5.406 -3.575 1.00 91.94 78 LEU A C 1
ATOM 597 O O . LEU A 1 78 ? -0.033 4.955 -4.641 1.00 91.94 78 LEU A O 1
ATOM 601 N N . ARG A 1 79 ? -1.365 6.396 -3.561 1.00 90.75 79 ARG A N 1
ATOM 602 C CA . ARG A 1 79 ? -1.771 7.128 -4.771 1.00 90.75 79 ARG A CA 1
ATOM 603 C C . ARG A 1 79 ? -0.662 8.060 -5.255 1.00 90.75 79 ARG A C 1
ATOM 605 O O . ARG A 1 79 ? -0.383 8.034 -6.451 1.00 90.75 79 ARG A O 1
ATOM 612 N N . GLY A 1 80 ? -0.024 8.804 -4.352 1.00 91.88 80 GLY A N 1
ATOM 613 C CA . GLY A 1 80 ? 1.105 9.686 -4.667 1.00 91.88 80 GLY A CA 1
ATOM 614 C C . GLY A 1 80 ? 2.278 8.920 -5.278 1.00 91.88 80 GLY A C 1
ATOM 615 O O . GLY A 1 80 ? 2.690 9.213 -6.395 1.00 91.88 80 GLY A O 1
ATOM 616 N N . GLU A 1 81 ? 2.711 7.831 -4.639 1.00 89.31 81 GLU A N 1
ATOM 617 C CA . GLU A 1 81 ? 3.794 6.978 -5.156 1.00 89.31 81 GLU A CA 1
ATOM 618 C C . GLU A 1 81 ? 3.493 6.431 -6.565 1.00 89.31 81 GLU A C 1
ATOM 620 O O . GLU A 1 81 ? 4.373 6.324 -7.423 1.00 89.31 81 GLU A O 1
ATOM 625 N N . ASN A 1 82 ? 2.226 6.100 -6.838 1.00 86.62 82 ASN A N 1
ATOM 626 C CA . ASN A 1 82 ? 1.791 5.653 -8.159 1.00 86.62 82 ASN A CA 1
ATOM 627 C C . ASN A 1 82 ? 1.780 6.786 -9.196 1.00 86.62 82 ASN A C 1
ATOM 629 O O . ASN A 1 82 ? 2.085 6.538 -10.366 1.00 86.62 82 ASN A O 1
ATOM 633 N N . GLN A 1 83 ? 1.428 8.011 -8.801 1.00 88.50 83 GLN A N 1
ATOM 634 C CA . GLN A 1 83 ? 1.494 9.184 -9.674 1.00 88.50 83 GLN A CA 1
ATOM 635 C C . GLN A 1 83 ? 2.944 9.520 -10.028 1.00 88.50 83 GLN A C 1
ATOM 637 O O . GLN A 1 83 ? 3.247 9.645 -11.214 1.00 88.50 83 GLN A O 1
ATOM 642 N N . ASP A 1 84 ? 3.850 9.525 -9.051 1.00 86.00 84 ASP A N 1
ATOM 643 C CA . ASP A 1 84 ? 5.281 9.760 -9.270 1.00 86.00 84 ASP A CA 1
ATOM 644 C C . ASP A 1 84 ? 5.887 8.714 -10.207 1.00 86.00 84 ASP A C 1
ATOM 646 O O . ASP A 1 84 ? 6.616 9.042 -11.147 1.00 86.00 84 ASP A O 1
ATOM 650 N N . ARG A 1 85 ? 5.543 7.433 -10.011 1.00 81.88 85 ARG A N 1
ATOM 651 C CA . ARG A 1 85 ? 5.968 6.349 -10.911 1.00 81.88 85 ARG A CA 1
ATOM 652 C C . ARG A 1 85 ? 5.461 6.558 -12.335 1.00 81.88 85 ARG A C 1
ATOM 654 O O . ARG A 1 85 ? 6.214 6.342 -13.284 1.00 81.88 85 ARG A O 1
ATOM 661 N N . ARG A 1 86 ? 4.206 6.982 -12.510 1.00 82.31 86 ARG A N 1
ATOM 662 C CA . ARG A 1 86 ? 3.643 7.294 -13.836 1.00 82.31 86 ARG A CA 1
ATOM 663 C C . ARG A 1 86 ? 4.328 8.505 -14.468 1.00 82.31 86 ARG A C 1
ATOM 665 O O . ARG A 1 86 ? 4.638 8.443 -15.654 1.00 82.31 86 ARG A O 1
ATOM 672 N N . GLY A 1 87 ? 4.613 9.549 -13.691 1.00 85.44 87 GLY A N 1
ATOM 673 C CA . GLY A 1 87 ? 5.353 10.731 -14.139 1.00 85.44 87 GLY A CA 1
ATOM 674 C C . GLY A 1 87 ? 6.753 10.373 -14.638 1.00 85.44 87 GLY A C 1
ATOM 675 O O . GLY A 1 87 ? 7.093 10.676 -15.778 1.00 85.44 87 GLY A O 1
ATOM 676 N N . LYS A 1 88 ? 7.519 9.607 -13.849 1.00 82.44 88 LYS A N 1
ATOM 677 C CA . LYS A 1 88 ? 8.855 9.116 -14.237 1.00 82.44 88 LYS A CA 1
ATOM 678 C C . LYS A 1 88 ? 8.836 8.269 -15.512 1.00 82.44 88 LYS A C 1
ATOM 680 O O . LYS A 1 88 ? 9.768 8.340 -16.305 1.00 82.44 88 LYS A O 1
ATOM 685 N N . ARG A 1 89 ? 7.789 7.461 -15.718 1.00 76.06 89 ARG A N 1
ATOM 686 C CA . ARG A 1 89 ? 7.624 6.664 -16.947 1.00 76.06 89 ARG A CA 1
ATOM 687 C C . ARG A 1 89 ? 7.322 7.541 -18.161 1.00 76.06 89 ARG A C 1
ATOM 689 O O . ARG A 1 89 ? 7.889 7.287 -19.213 1.00 76.06 89 ARG A O 1
ATOM 696 N N . ARG A 1 90 ? 6.473 8.564 -18.016 1.00 77.12 90 ARG A N 1
ATOM 697 C CA . ARG A 1 90 ? 6.160 9.517 -19.096 1.00 77.12 90 ARG A CA 1
ATOM 698 C C . ARG A 1 90 ? 7.382 10.341 -19.499 1.00 77.12 90 ARG A C 1
ATOM 700 O O . ARG A 1 90 ? 7.739 10.318 -20.667 1.00 77.12 90 ARG A O 1
ATOM 707 N N . GLY A 1 91 ? 8.106 10.912 -18.535 1.00 73.25 91 GLY A N 1
ATOM 708 C CA . GLY A 1 91 ? 9.322 11.688 -18.821 1.00 73.25 91 GLY A CA 1
ATOM 709 C C . GLY A 1 91 ? 10.480 10.871 -19.415 1.00 73.25 91 GLY A C 1
ATOM 710 O O . GLY A 1 91 ? 11.371 11.433 -20.038 1.00 73.25 91 GLY A O 1
ATOM 711 N N . LYS A 1 92 ? 10.474 9.537 -19.262 1.00 66.75 92 LYS A N 1
ATOM 712 C CA . LYS A 1 92 ? 11.411 8.629 -19.951 1.00 66.75 92 LYS A CA 1
ATOM 713 C C . LYS A 1 92 ? 11.017 8.295 -21.395 1.00 66.75 92 LYS A C 1
ATOM 715 O O . LYS A 1 92 ? 11.837 7.719 -22.093 1.00 66.75 92 LYS A O 1
ATOM 720 N N . MET A 1 93 ? 9.774 8.555 -21.801 1.00 58.44 93 MET A N 1
ATOM 721 C CA . MET A 1 93 ? 9.303 8.341 -23.178 1.00 58.44 93 MET A CA 1
ATOM 722 C C . MET A 1 93 ? 9.412 9.608 -24.037 1.00 58.44 93 MET A C 1
ATOM 724 O O . MET A 1 93 ? 9.324 9.511 -25.254 1.00 58.44 93 MET A O 1
ATOM 728 N N . GLU A 1 94 ? 9.566 10.775 -23.406 1.00 57.22 94 GLU A N 1
ATOM 729 C CA . GLU A 1 94 ? 9.667 12.088 -24.062 1.00 57.22 94 GLU A CA 1
ATOM 730 C C . GLU A 1 94 ? 11.122 12.530 -24.332 1.00 57.22 94 GLU A C 1
ATOM 732 O O . GLU A 1 94 ? 11.324 13.496 -25.063 1.00 57.22 94 GLU A O 1
ATOM 737 N N . ASN A 1 95 ? 12.114 11.814 -23.785 1.00 47.62 95 ASN A N 1
ATOM 738 C CA . ASN A 1 95 ? 13.555 11.977 -24.041 1.00 47.62 95 ASN A CA 1
ATOM 739 C C . ASN A 1 95 ? 14.100 10.777 -24.821 1.00 47.62 95 ASN A C 1
ATOM 741 O O . ASN A 1 95 ? 15.034 10.975 -25.627 1.00 47.62 95 ASN A O 1
#

Solvent-accessible surface area (backbone atoms only — not comparable to full-atom values): 5433 Å² total; per-residue (Å²): 116,71,76,61,54,56,55,52,52,54,54,51,50,54,52,61,57,53,60,66,73,66,74,70,68,80,57,75,58,49,61,55,51,49,52,61,47,49,55,52,51,51,54,51,49,54,52,50,52,52,44,50,53,43,53,73,68,40,88,46,75,67,50,44,51,51,41,51,51,53,48,48,54,54,51,50,50,59,48,50,57,51,50,52,54,50,51,56,53,50,62,64,73,77,109

pLDDT: mean 80.39, std 17.05, range [47.62, 98.0]

Mean predicted aligned error: 12.62 Å

Secondary structure (DSSP, 8-state):
-HHHHHHHHHHHHHHHHHHHHT---TTHHHHHHHHHHHHHHHHHHHHHHHHHHHHHH--SHHHHHHHHHHHHHHHHHHHHHHHHHHHHHHHTT--

Nearest PDB structures (foldseek):
  2lm9-assembly1_A  TM=4.842E-01  e=7.565E+00  Blomia tropicalis

Radius of gyration: 27.38 Å; Cα contacts (8 Å, |Δi|>4): 13; chains: 1; bounding box: 51×30×80 Å